Protein AF-A0A533ZA35-F1 (afdb_monomer_lite)

Foldseek 3Di:
DDDDQKDKDFPDDDDPVLVVQLVVQLVVCLVVQAFNLVSNVRSLVSRPDPNRSVRIDMGHDSRDRDD

Radius of gyration: 11.74 Å; chains: 1; bounding box: 29×24×33 Å

pLDDT: mean 93.66, std 7.26, range [48.12, 98.62]

Sequence (67 aa):
QGGAVAVWASSSLSEAAEQVDMNRKLLQGLSARLTLGEAVAQAKTVARDPNVRRTWILFGDPTTRLK

Secondary structure (DSSP, 8-state):
----SEEEEESS---HHHHHHHHHHHHHHHHTT--HHHHHHHHHTT-SSHHHHHHEEEEE-TT----

Structure (mmCIF, N/CA/C/O backbone):
data_AF-A0A533ZA35-F1
#
_entry.id   AF-A0A533ZA35-F1
#
loop_
_atom_site.group_PDB
_atom_site.id
_atom_site.type_symbol
_atom_site.label_atom_id
_atom_site.label_alt_id
_atom_site.label_comp_id
_atom_site.label_asym_id
_atom_site.label_entity_id
_atom_site.label_seq_id
_atom_site.pdbx_PDB_ins_code
_atom_site.Cartn_x
_atom_site.Cartn_y
_atom_site.Cartn_z
_atom_site.occupancy
_atom_site.B_iso_or_equiv
_atom_site.auth_seq_id
_atom_site.auth_comp_id
_atom_site.auth_asym_id
_atom_site.auth_atom_id
_atom_site.pdbx_PDB_model_num
ATOM 1 N N . GLN A 1 1 ? 2.151 14.886 20.500 1.00 48.12 1 GLN A N 1
ATOM 2 C CA . GLN A 1 1 ? 1.887 13.628 19.770 1.00 48.12 1 GLN A CA 1
ATOM 3 C C . GLN A 1 1 ? 1.937 13.946 18.284 1.00 48.12 1 GLN A C 1
ATOM 5 O O . GLN A 1 1 ? 1.379 14.962 17.893 1.00 48.12 1 GLN A O 1
ATOM 10 N N . GLY A 1 2 ? 2.657 13.157 17.492 1.00 82.56 2 GLY A N 1
ATOM 11 C CA . GLY A 1 2 ? 2.870 13.395 16.064 1.00 82.56 2 GLY A CA 1
ATOM 12 C C . GLY A 1 2 ? 3.524 12.170 15.428 1.00 82.56 2 GLY A C 1
ATOM 13 O O . GLY A 1 2 ? 4.163 11.393 16.133 1.00 82.56 2 GLY A O 1
ATOM 14 N N . GLY A 1 3 ? 3.315 11.972 14.129 1.00 88.38 3 GLY A N 1
ATOM 15 C CA . GLY A 1 3 ? 3.795 10.800 13.396 1.00 88.38 3 GLY A CA 1
ATOM 16 C C . GLY A 1 3 ? 2.790 10.326 12.349 1.00 88.38 3 GLY A C 1
ATOM 17 O O . GLY A 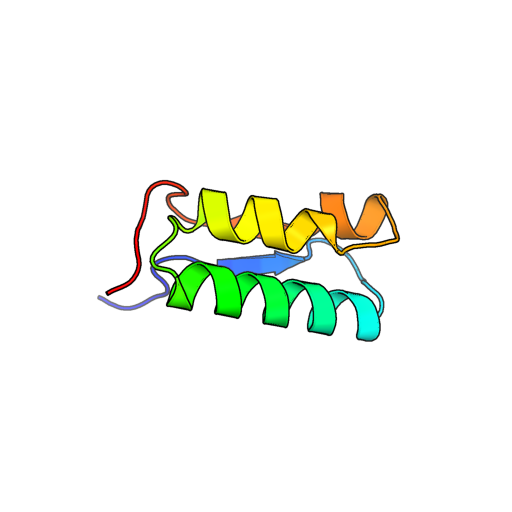1 3 ? 1.717 10.909 12.195 1.00 88.38 3 GLY A O 1
ATOM 18 N N . ALA A 1 4 ? 3.149 9.270 11.622 1.00 90.75 4 ALA A N 1
ATOM 19 C CA . ALA A 1 4 ? 2.275 8.638 10.641 1.00 90.75 4 ALA A CA 1
ATOM 20 C C . ALA A 1 4 ? 1.457 7.508 11.286 1.00 90.75 4 ALA A C 1
ATOM 22 O O . ALA A 1 4 ? 1.993 6.721 12.063 1.00 90.75 4 ALA A O 1
ATOM 23 N N . VAL A 1 5 ? 0.172 7.400 10.929 1.00 93.25 5 VAL A N 1
ATOM 24 C CA . VAL A 1 5 ? -0.688 6.261 11.320 1.00 93.25 5 VAL A CA 1
ATOM 25 C C . VAL A 1 5 ? -0.340 4.983 10.551 1.00 93.25 5 VAL A C 1
ATOM 27 O O . VAL A 1 5 ? -0.602 3.882 11.027 1.00 93.25 5 VAL A O 1
ATOM 30 N N . ALA A 1 6 ? 0.255 5.139 9.364 1.00 96.44 6 ALA A N 1
ATOM 31 C CA . ALA A 1 6 ? 0.831 4.071 8.564 1.00 96.44 6 ALA A CA 1
ATOM 32 C C . ALA A 1 6 ? 1.851 4.626 7.551 1.00 96.44 6 ALA A C 1
ATOM 34 O O . ALA A 1 6 ? 1.778 5.797 7.173 1.00 96.44 6 ALA A O 1
ATOM 35 N N . VAL A 1 7 ? 2.773 3.782 7.086 1.00 96.62 7 VAL A N 1
ATOM 36 C CA . VAL A 1 7 ? 3.789 4.091 6.068 1.00 96.62 7 VAL A CA 1
ATOM 37 C C . VAL A 1 7 ? 3.830 2.971 5.029 1.00 96.62 7 VAL A C 1
ATOM 39 O O . VAL A 1 7 ? 3.860 1.794 5.373 1.00 96.62 7 VAL A O 1
ATOM 42 N N . TRP A 1 8 ? 3.855 3.345 3.752 1.00 96.69 8 TRP A N 1
ATOM 43 C CA . TRP A 1 8 ? 4.027 2.446 2.611 1.00 96.69 8 TRP A CA 1
ATOM 44 C C . TRP A 1 8 ? 5.406 2.700 1.999 1.00 96.69 8 TRP A C 1
ATOM 46 O O . TRP A 1 8 ? 5.648 3.786 1.473 1.00 96.69 8 TRP A O 1
ATOM 56 N N . ALA A 1 9 ? 6.328 1.746 2.132 1.00 95.62 9 ALA A N 1
ATOM 57 C CA . ALA A 1 9 ? 7.734 1.960 1.785 1.00 95.62 9 ALA A CA 1
ATOM 58 C C . ALA A 1 9 ? 8.418 0.687 1.281 1.00 95.62 9 ALA A C 1
ATOM 60 O O . ALA A 1 9 ? 8.039 -0.420 1.652 1.00 95.62 9 ALA A O 1
ATOM 61 N N . SER A 1 10 ? 9.457 0.850 0.464 1.00 94.81 10 SER A N 1
ATOM 62 C CA . SER A 1 10 ? 10.298 -0.252 -0.009 1.00 94.81 10 SER A CA 1
ATOM 63 C C . SER A 1 10 ? 11.485 -0.502 0.923 1.00 94.81 10 SER A C 1
ATOM 65 O O . SER A 1 10 ? 12.103 0.446 1.406 1.00 94.81 10 SER A O 1
ATOM 67 N N . SER A 1 11 ? 11.847 -1.770 1.125 1.00 94.19 11 SER A N 1
ATOM 68 C CA . SER A 1 11 ? 13.105 -2.187 1.760 1.00 94.19 11 SER A CA 1
ATOM 69 C C . SER A 1 11 ? 14.271 -2.353 0.775 1.00 94.19 11 SER A C 1
ATOM 71 O O . SER A 1 11 ? 15.397 -2.602 1.202 1.00 94.19 11 SER A O 1
ATOM 73 N N . SER A 1 12 ? 14.028 -2.212 -0.534 1.00 91.50 12 SER A N 1
ATOM 74 C CA . SER A 1 12 ? 15.051 -2.279 -1.588 1.00 91.50 12 SER A CA 1
ATOM 75 C C . SER A 1 12 ? 14.945 -1.125 -2.585 1.00 91.50 12 SER A C 1
ATOM 77 O O . SER A 1 12 ? 13.935 -0.419 -2.651 1.00 91.50 12 SER A O 1
ATOM 79 N N . LEU A 1 13 ? 15.958 -0.988 -3.443 1.00 86.75 13 LEU A N 1
ATOM 80 C CA . LEU A 1 13 ? 15.797 -0.252 -4.696 1.00 86.75 13 LEU A CA 1
ATOM 81 C C . LEU A 1 13 ? 14.714 -0.923 -5.554 1.00 86.75 13 LEU A C 1
ATOM 83 O O . LEU A 1 13 ? 14.598 -2.150 -5.582 1.00 86.75 13 LEU A O 1
ATOM 87 N N . SER A 1 14 ? 13.896 -0.102 -6.206 1.00 82.56 14 SER A N 1
ATOM 88 C CA . SER A 1 14 ? 12.869 -0.535 -7.156 1.00 82.56 14 SER A CA 1
ATOM 89 C C . SER A 1 14 ? 12.789 0.461 -8.308 1.00 82.56 14 SER A C 1
ATOM 91 O O . SER A 1 14 ? 13.024 1.654 -8.110 1.00 82.56 14 SER A O 1
ATOM 93 N N . GLU A 1 15 ? 12.456 -0.024 -9.501 1.00 83.50 15 GLU A N 1
ATOM 94 C CA . GLU A 1 15 ? 12.302 0.802 -10.700 1.00 83.50 15 GLU A CA 1
ATOM 95 C C . GLU A 1 15 ? 11.170 1.819 -10.537 1.00 83.50 15 GLU A C 1
ATOM 97 O O . GLU A 1 15 ? 10.064 1.463 -10.125 1.00 83.50 15 GLU A O 1
ATOM 102 N N . ALA A 1 16 ? 11.418 3.081 -10.902 1.00 83.88 16 ALA A N 1
ATOM 103 C CA . ALA A 1 16 ? 10.483 4.184 -10.659 1.00 83.88 16 ALA A CA 1
ATOM 104 C C . ALA A 1 16 ? 9.084 3.932 -11.254 1.00 83.88 16 ALA A C 1
ATOM 106 O O . ALA A 1 16 ? 8.077 4.247 -10.620 1.00 83.88 16 ALA A O 1
ATOM 107 N N . ALA A 1 17 ? 9.009 3.324 -12.443 1.00 85.31 17 ALA A N 1
ATOM 108 C CA . ALA A 1 17 ? 7.744 3.052 -13.123 1.00 85.31 17 ALA A CA 1
ATOM 109 C C . ALA A 1 17 ? 6.810 2.147 -12.299 1.00 85.31 17 ALA A C 1
ATOM 111 O O . ALA A 1 17 ? 5.621 2.436 -12.178 1.00 85.31 17 ALA A O 1
ATOM 112 N N . GLU A 1 18 ? 7.340 1.090 -11.677 1.00 85.69 18 GLU A N 1
ATOM 113 C CA . GLU A 1 18 ? 6.525 0.164 -10.882 1.00 85.69 18 GLU A CA 1
ATOM 114 C C . GLU A 1 18 ? 6.037 0.794 -9.574 1.00 85.69 18 GLU A C 1
ATOM 116 O O . GLU A 1 18 ? 4.914 0.525 -9.140 1.00 85.69 18 GLU A O 1
ATOM 121 N N . GLN A 1 19 ? 6.841 1.678 -8.971 1.00 90.00 19 GLN A N 1
ATOM 122 C CA . GLN A 1 19 ? 6.432 2.426 -7.779 1.00 90.00 19 GLN A CA 1
ATOM 123 C C . GLN A 1 19 ? 5.207 3.294 -8.077 1.00 90.00 19 GLN A C 1
ATOM 125 O O . GLN A 1 19 ? 4.253 3.332 -7.298 1.00 90.00 19 GLN A O 1
ATOM 130 N N . VAL A 1 20 ? 5.219 3.980 -9.223 1.00 94.25 20 VAL A N 1
ATOM 131 C CA .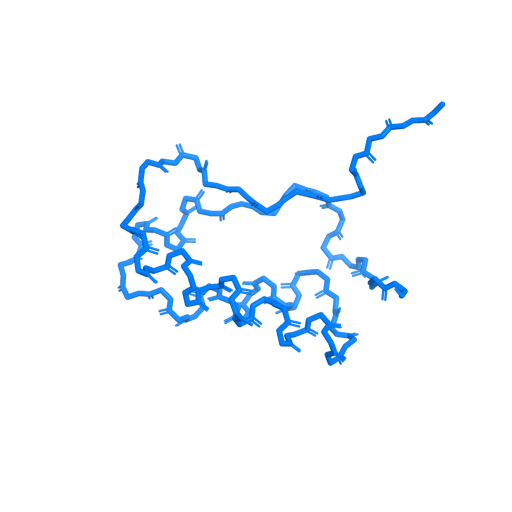 VAL A 1 20 ? 4.127 4.863 -9.634 1.00 94.25 20 VAL A CA 1
ATOM 132 C C . VAL A 1 20 ? 2.836 4.068 -9.849 1.00 94.25 20 VAL A C 1
ATOM 134 O O . VAL A 1 20 ? 1.781 4.488 -9.368 1.00 94.25 20 VAL A O 1
ATOM 137 N N . ASP A 1 21 ? 2.903 2.919 -10.521 1.00 95.00 21 ASP A N 1
ATOM 138 C CA . ASP A 1 21 ? 1.724 2.087 -10.784 1.00 95.00 21 ASP A CA 1
ATOM 139 C C . ASP A 1 21 ? 1.119 1.526 -9.486 1.00 95.00 21 ASP A C 1
ATOM 141 O O . ASP A 1 21 ? -0.095 1.634 -9.270 1.00 95.00 21 ASP A O 1
ATOM 145 N N . MET A 1 22 ? 1.957 1.019 -8.572 1.00 96.38 22 MET A N 1
ATOM 146 C CA . MET A 1 22 ? 1.505 0.560 -7.253 1.00 96.38 22 MET A CA 1
ATOM 147 C C . MET A 1 22 ? 0.883 1.695 -6.436 1.00 96.38 22 MET A C 1
ATOM 149 O O . MET A 1 22 ? -0.190 1.517 -5.860 1.00 96.38 22 MET A O 1
ATOM 153 N N . ASN A 1 23 ? 1.505 2.876 -6.413 1.00 96.50 23 ASN A N 1
ATOM 154 C CA . ASN A 1 23 ? 0.995 4.019 -5.655 1.00 96.50 23 ASN A CA 1
ATOM 155 C C . ASN A 1 23 ? -0.353 4.509 -6.197 1.00 96.50 23 ASN A C 1
ATOM 157 O O . ASN A 1 23 ? -1.264 4.785 -5.415 1.00 96.50 23 ASN A O 1
ATOM 161 N N . ARG A 1 24 ? -0.535 4.558 -7.524 1.00 97.69 24 ARG A N 1
ATOM 162 C CA . ARG A 1 24 ? -1.841 4.883 -8.122 1.00 97.69 24 ARG A CA 1
ATOM 163 C C . ARG A 1 24 ? -2.907 3.872 -7.717 1.00 97.69 24 ARG A C 1
ATOM 165 O O . ARG A 1 24 ? -4.005 4.274 -7.332 1.00 97.69 24 ARG A O 1
ATOM 172 N N . LYS A 1 25 ? -2.593 2.575 -7.773 1.00 98.06 25 LYS A N 1
ATOM 173 C CA . LYS A 1 25 ? -3.540 1.521 -7.395 1.00 98.06 25 LYS A CA 1
ATOM 174 C C . LYS A 1 25 ? -3.879 1.559 -5.901 1.00 98.06 25 LYS A C 1
ATOM 176 O O . LYS A 1 25 ? -5.044 1.383 -5.548 1.00 98.06 25 LYS A O 1
ATOM 181 N N . LEU A 1 26 ? -2.898 1.856 -5.045 1.00 98.00 26 LEU A N 1
ATOM 182 C CA . LEU A 1 26 ? -3.110 2.079 -3.615 1.00 98.00 26 LEU A CA 1
ATOM 183 C C . LEU A 1 26 ? -4.097 3.228 -3.390 1.00 98.00 26 LEU A C 1
ATOM 185 O O . LEU A 1 26 ? -5.110 3.032 -2.725 1.00 98.00 26 LEU A O 1
ATOM 189 N N . LEU A 1 27 ? -3.847 4.397 -3.991 1.00 97.62 27 LEU A N 1
ATOM 190 C CA . LEU A 1 27 ? -4.719 5.568 -3.854 1.00 97.62 27 LEU A CA 1
ATOM 191 C C . LEU A 1 27 ? -6.151 5.283 -4.327 1.00 97.62 27 LEU A C 1
ATOM 193 O O . LEU A 1 27 ? -7.091 5.660 -3.636 1.00 97.62 27 LEU A O 1
ATOM 197 N N . GLN A 1 28 ? -6.332 4.552 -5.434 1.00 98.12 28 GLN A N 1
ATOM 198 C CA . GLN A 1 28 ? -7.660 4.110 -5.886 1.00 98.12 28 GLN A CA 1
ATOM 199 C C . GLN A 1 28 ? -8.378 3.253 -4.831 1.00 98.12 28 GLN A C 1
ATOM 201 O O . GLN A 1 28 ? -9.562 3.466 -4.569 1.00 98.12 28 GLN A O 1
ATOM 206 N N . GLY A 1 29 ? -7.672 2.303 -4.210 1.00 97.94 29 GLY A N 1
ATOM 207 C CA . GLY A 1 29 ? -8.227 1.465 -3.145 1.00 97.94 29 GLY A CA 1
ATOM 208 C C . GLY A 1 29 ? -8.617 2.268 -1.902 1.00 97.94 29 GLY A C 1
ATOM 209 O O . GLY A 1 29 ? -9.698 2.067 -1.349 1.00 97.94 29 GLY A O 1
ATOM 210 N N . LEU A 1 30 ? -7.780 3.229 -1.502 1.00 97.19 30 LEU A N 1
ATOM 211 C CA . LEU A 1 30 ? -8.070 4.124 -0.379 1.00 97.19 30 LEU A CA 1
ATOM 212 C C . LEU A 1 30 ? -9.285 5.018 -0.668 1.00 97.19 30 LEU A C 1
ATOM 214 O O . LEU A 1 30 ? -10.164 5.145 0.183 1.00 97.19 30 LEU A O 1
ATOM 218 N N . SER A 1 31 ? -9.396 5.570 -1.881 1.00 97.25 31 SER A N 1
ATOM 219 C CA . SER A 1 31 ? -10.579 6.331 -2.311 1.00 97.25 31 SER A CA 1
ATOM 220 C C . SER A 1 31 ? -11.855 5.481 -2.324 1.00 97.25 31 SER A C 1
ATOM 222 O O . SER A 1 31 ? -12.935 5.993 -2.037 1.00 97.25 31 SER A O 1
ATOM 224 N N . ALA A 1 32 ? -11.739 4.177 -2.588 1.00 97.31 32 ALA A N 1
ATOM 225 C CA . ALA A 1 32 ? -12.837 3.213 -2.496 1.00 97.31 32 ALA A CA 1
ATOM 226 C C . ALA A 1 32 ? -13.136 2.742 -1.054 1.00 97.31 32 ALA A C 1
ATOM 228 O O . ALA A 1 32 ? -13.921 1.815 -0.863 1.00 97.31 32 ALA A O 1
ATOM 229 N N . ARG A 1 33 ? -12.533 3.375 -0.035 1.00 96.62 33 ARG A N 1
ATOM 230 C CA . ARG A 1 33 ? -12.700 3.067 1.398 1.00 96.62 33 ARG A CA 1
ATOM 231 C C . ARG A 1 33 ? -12.296 1.648 1.803 1.00 96.62 33 ARG A C 1
ATOM 233 O O . ARG A 1 33 ? -12.776 1.140 2.821 1.00 96.62 33 ARG A O 1
ATOM 240 N N . LEU A 1 34 ? -11.402 1.012 1.049 1.00 98.38 34 LEU A N 1
ATOM 241 C CA . LEU A 1 34 ? -10.777 -0.242 1.464 1.00 98.38 34 LEU A CA 1
ATOM 242 C C . LEU A 1 34 ? -9.950 -0.042 2.744 1.00 98.38 34 LEU A C 1
ATOM 244 O O . LEU A 1 34 ? -9.536 1.077 3.065 1.00 98.38 34 LEU A O 1
ATOM 248 N N . THR A 1 35 ? -9.706 -1.121 3.487 1.00 98.50 35 THR A N 1
ATOM 249 C CA . THR A 1 35 ? -8.689 -1.085 4.542 1.00 98.50 35 THR A CA 1
ATOM 250 C C . THR A 1 35 ? -7.309 -0.862 3.921 1.00 98.50 35 THR A C 1
ATOM 252 O O . THR A 1 35 ? -7.089 -1.141 2.737 1.00 98.50 35 THR A O 1
ATOM 255 N N . LEU A 1 36 ? -6.347 -0.387 4.715 1.00 98.19 36 LEU A N 1
ATOM 256 C CA . LEU A 1 36 ? -4.961 -0.247 4.269 1.00 98.19 36 LEU A CA 1
ATOM 257 C C . LEU A 1 36 ? -4.417 -1.572 3.716 1.00 98.19 36 LEU A C 1
ATOM 259 O O . LEU A 1 36 ? -3.768 -1.580 2.673 1.00 98.19 36 LEU A O 1
ATOM 263 N N . GLY A 1 37 ? -4.716 -2.693 4.379 1.00 98.38 37 GLY A N 1
ATOM 264 C CA . GLY A 1 37 ? -4.296 -4.027 3.955 1.00 98.38 37 GLY A CA 1
ATOM 265 C C . GLY A 1 37 ? -4.931 -4.461 2.635 1.00 98.38 37 GLY A C 1
ATOM 266 O O . GLY A 1 37 ? -4.222 -4.941 1.752 1.00 98.38 37 GLY A O 1
ATOM 267 N N . GLU A 1 38 ? -6.239 -4.244 2.466 1.00 98.62 38 GLU A N 1
ATOM 268 C CA . GLU A 1 38 ? -6.957 -4.525 1.214 1.00 98.62 38 GLU A CA 1
ATOM 269 C C . GLU A 1 38 ? -6.380 -3.702 0.049 1.00 98.62 38 GLU A C 1
ATOM 271 O O . GLU A 1 38 ? -6.073 -4.248 -1.015 1.00 98.62 38 GLU A O 1
ATOM 276 N N . ALA A 1 39 ? -6.177 -2.398 0.257 1.00 98.50 39 ALA A N 1
ATOM 277 C CA . ALA A 1 39 ? -5.647 -1.498 -0.762 1.00 98.50 39 ALA A CA 1
ATOM 278 C C . ALA A 1 39 ? -4.189 -1.832 -1.129 1.00 98.50 39 ALA A C 1
ATOM 280 O O . ALA A 1 39 ? -3.844 -1.853 -2.310 1.00 98.50 39 ALA A O 1
ATOM 281 N N . VAL A 1 40 ? -3.344 -2.164 -0.145 1.00 98.00 40 VAL A N 1
ATOM 282 C CA . VAL A 1 40 ? -1.955 -2.602 -0.372 1.00 98.00 40 VAL A CA 1
ATOM 283 C C . VAL A 1 40 ? -1.898 -3.944 -1.096 1.00 98.00 40 VAL A C 1
ATOM 285 O O . VAL A 1 40 ? -1.090 -4.106 -2.012 1.00 98.00 40 VAL A O 1
ATOM 288 N N . ALA A 1 41 ? -2.754 -4.902 -0.731 1.00 97.94 41 ALA A N 1
ATOM 289 C CA . ALA A 1 41 ? -2.821 -6.189 -1.414 1.00 97.94 41 ALA A CA 1
ATOM 290 C C . ALA A 1 41 ? -3.152 -6.004 -2.901 1.00 97.94 41 ALA A C 1
ATOM 292 O O . ALA A 1 41 ? -2.467 -6.578 -3.746 1.00 97.94 41 ALA A O 1
ATOM 293 N N . GLN A 1 42 ? -4.123 -5.144 -3.228 1.00 98.25 42 GLN A N 1
ATOM 294 C CA . GLN A 1 42 ? -4.444 -4.801 -4.616 1.00 98.25 42 GLN A CA 1
ATOM 295 C C . GLN A 1 42 ? -3.347 -3.983 -5.306 1.00 98.25 42 GLN A C 1
ATOM 297 O O . GLN A 1 42 ? -3.096 -4.177 -6.490 1.00 98.25 42 GLN A O 1
ATOM 302 N N . ALA A 1 43 ? -2.678 -3.070 -4.601 1.00 97.94 43 ALA A N 1
ATOM 303 C CA . ALA A 1 43 ? -1.563 -2.314 -5.164 1.00 97.94 43 ALA A CA 1
ATOM 304 C C . ALA A 1 43 ? -0.435 -3.251 -5.599 1.00 97.94 43 ALA A C 1
ATOM 306 O O . ALA A 1 43 ? 0.049 -3.171 -6.722 1.00 97.94 43 ALA A O 1
ATOM 307 N N . LYS A 1 44 ? -0.083 -4.219 -4.754 1.00 96.62 44 LYS A N 1
ATOM 308 C CA . LYS A 1 44 ? 0.971 -5.196 -5.031 1.00 96.62 44 LYS A CA 1
ATOM 309 C C . LYS A 1 44 ? 0.709 -6.089 -6.245 1.00 96.62 44 LYS A C 1
ATOM 311 O O . LYS A 1 44 ? 1.668 -6.648 -6.771 1.00 96.62 44 LYS A O 1
ATOM 316 N N . THR A 1 45 ? -0.533 -6.247 -6.711 1.00 96.38 45 THR A N 1
ATOM 317 C CA . THR A 1 45 ? -0.823 -7.097 -7.883 1.00 96.38 45 THR A CA 1
ATOM 318 C C . THR A 1 45 ? -0.385 -6.470 -9.204 1.00 96.38 45 THR A C 1
ATOM 320 O O . THR A 1 45 ? -0.299 -7.192 -10.191 1.00 96.38 45 THR A O 1
ATOM 323 N N . VAL A 1 46 ? -0.130 -5.156 -9.247 1.00 95.75 46 VAL A N 1
ATOM 324 C CA . VAL A 1 46 ? 0.285 -4.461 -10.484 1.00 95.75 46 VAL A CA 1
ATOM 325 C C . VAL A 1 46 ? 1.804 -4.444 -10.683 1.00 95.75 46 VAL A C 1
ATOM 327 O O . VAL A 1 46 ? 2.270 -4.103 -11.766 1.00 95.75 46 VAL A O 1
ATOM 330 N N . ALA A 1 47 ? 2.578 -4.825 -9.661 1.00 93.06 47 ALA A N 1
ATOM 331 C CA . ALA A 1 47 ? 4.024 -4.988 -9.780 1.00 93.06 47 ALA A CA 1
ATOM 332 C C . ALA A 1 47 ? 4.347 -6.151 -10.730 1.00 93.06 47 ALA A C 1
ATOM 334 O O . ALA A 1 47 ? 3.840 -7.264 -10.542 1.00 93.06 47 ALA A O 1
ATOM 335 N N . ARG A 1 48 ? 5.194 -5.902 -11.735 1.00 92.44 48 ARG A N 1
ATOM 336 C CA . ARG A 1 48 ? 5.585 -6.919 -12.720 1.00 92.44 48 ARG A CA 1
ATOM 337 C C . ARG A 1 48 ? 6.747 -7.741 -12.181 1.00 92.44 48 ARG A C 1
ATOM 339 O O . ARG A 1 48 ? 6.712 -8.965 -12.303 1.00 92.44 48 ARG A O 1
ATOM 346 N N . ASP A 1 49 ? 7.715 -7.102 -11.520 1.00 91.19 49 ASP A N 1
ATOM 347 C CA . ASP A 1 49 ? 8.790 -7.799 -10.814 1.00 91.19 49 ASP A CA 1
ATOM 348 C C . ASP A 1 49 ? 8.300 -8.373 -9.459 1.00 91.19 49 ASP A C 1
ATOM 350 O O . ASP A 1 49 ? 7.894 -7.634 -8.548 1.00 91.19 49 ASP A O 1
ATOM 354 N N . PRO A 1 50 ? 8.358 -9.706 -9.257 1.00 90.38 50 PRO A N 1
ATOM 355 C CA . PRO A 1 50 ? 8.055 -10.324 -7.971 1.00 90.38 50 PRO A CA 1
ATOM 356 C C . PRO A 1 50 ? 8.912 -9.825 -6.801 1.00 90.38 50 PRO A C 1
ATOM 358 O O . PRO A 1 50 ? 8.445 -9.893 -5.6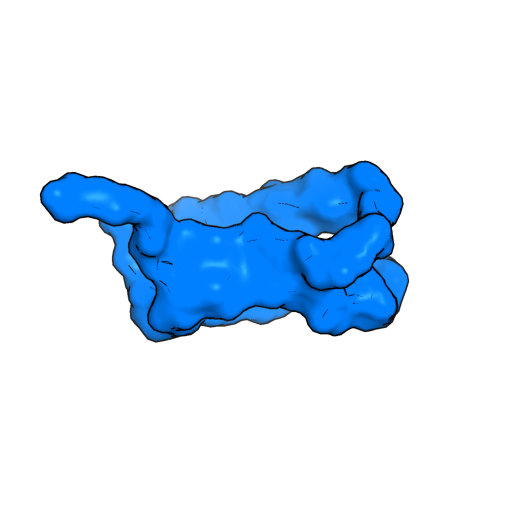63 1.00 90.38 50 PRO A O 1
ATOM 361 N N . ASN A 1 51 ? 10.136 -9.359 -7.043 1.00 91.00 51 ASN A N 1
ATOM 362 C CA . ASN A 1 51 ? 11.022 -8.834 -6.007 1.00 91.00 51 ASN A CA 1
ATOM 363 C C . ASN A 1 51 ? 10.531 -7.479 -5.501 1.00 91.00 51 ASN A C 1
ATOM 365 O O . ASN A 1 51 ? 10.388 -7.319 -4.291 1.00 91.00 51 ASN A O 1
ATOM 369 N N . VAL A 1 52 ? 10.145 -6.569 -6.401 1.00 91.12 52 VAL A N 1
ATOM 370 C CA . VAL A 1 52 ? 9.541 -5.278 -6.035 1.00 91.12 52 VAL A CA 1
ATOM 371 C C . VAL A 1 52 ? 8.285 -5.493 -5.188 1.00 91.12 52 VAL A C 1
ATOM 373 O O . VAL A 1 52 ? 8.147 -4.943 -4.099 1.00 91.12 52 VAL A O 1
ATOM 376 N N . ARG A 1 53 ? 7.399 -6.405 -5.592 1.00 93.31 53 ARG A N 1
ATOM 377 C CA . ARG A 1 53 ? 6.212 -6.759 -4.792 1.00 93.31 53 ARG A CA 1
ATOM 378 C C . ARG A 1 53 ? 6.535 -7.220 -3.360 1.00 93.31 53 ARG A C 1
ATOM 380 O O . ARG A 1 53 ? 5.747 -6.972 -2.437 1.00 93.31 53 ARG A O 1
ATOM 387 N N . ARG A 1 54 ? 7.641 -7.948 -3.175 1.00 94.12 54 ARG A N 1
ATOM 388 C CA . ARG A 1 54 ? 8.062 -8.492 -1.872 1.00 94.12 54 ARG A CA 1
ATOM 389 C C . ARG A 1 54 ? 8.720 -7.441 -0.987 1.00 94.12 54 ARG A C 1
ATOM 391 O O . ARG A 1 54 ? 8.576 -7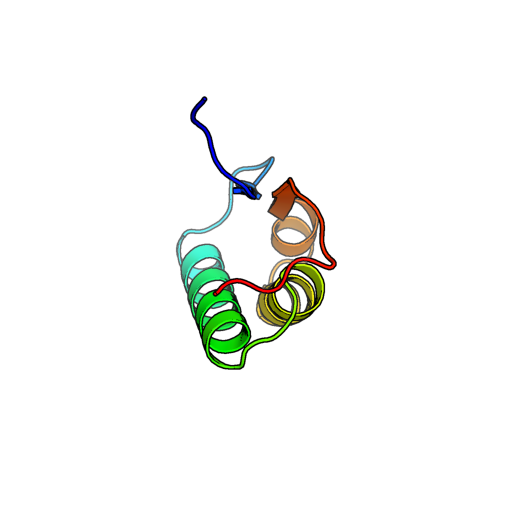.535 0.228 1.00 94.12 54 ARG A O 1
ATOM 398 N N . THR A 1 55 ? 9.409 -6.464 -1.571 1.00 94.62 55 THR A N 1
ATOM 399 C CA . THR A 1 55 ? 10.170 -5.464 -0.811 1.00 94.62 55 THR A CA 1
ATOM 400 C C . THR A 1 55 ? 9.338 -4.273 -0.361 1.00 94.62 55 THR A C 1
ATOM 402 O O . THR A 1 55 ? 9.717 -3.596 0.589 1.00 94.62 55 THR A O 1
ATOM 405 N N . TRP A 1 56 ? 8.173 -4.040 -0.964 1.00 96.50 56 TRP A N 1
ATOM 406 C CA . TRP A 1 56 ? 7.252 -3.015 -0.485 1.00 96.50 56 TRP A CA 1
ATOM 4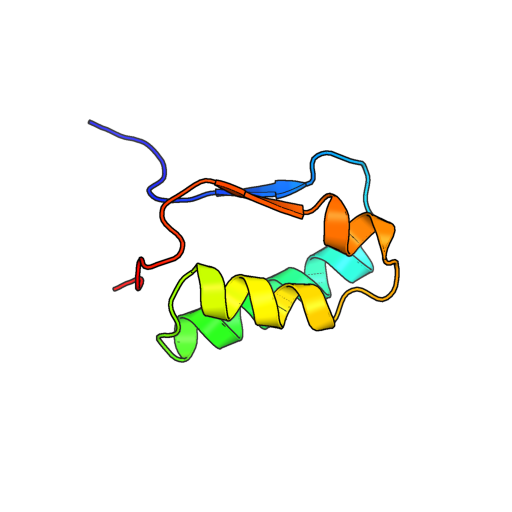07 C C . TRP A 1 56 ? 6.453 -3.476 0.739 1.00 96.50 56 TRP A C 1
ATOM 409 O O . TRP A 1 56 ? 5.828 -4.538 0.736 1.00 96.50 56 TRP A O 1
ATOM 419 N N . ILE A 1 57 ? 6.457 -2.678 1.799 1.00 97.25 57 ILE A N 1
ATOM 420 C CA . ILE A 1 57 ? 5.963 -3.024 3.132 1.00 97.25 57 ILE A CA 1
ATOM 421 C C . ILE A 1 57 ? 4.976 -1.953 3.597 1.00 97.25 57 ILE A C 1
ATOM 423 O O . ILE A 1 57 ? 5.217 -0.753 3.455 1.00 97.25 57 ILE A O 1
ATOM 427 N N . LEU A 1 58 ? 3.860 -2.408 4.170 1.00 98.06 58 LEU A N 1
ATOM 428 C CA . LEU A 1 58 ? 2.957 -1.574 4.954 1.00 98.06 58 LEU A CA 1
ATOM 429 C C . LEU A 1 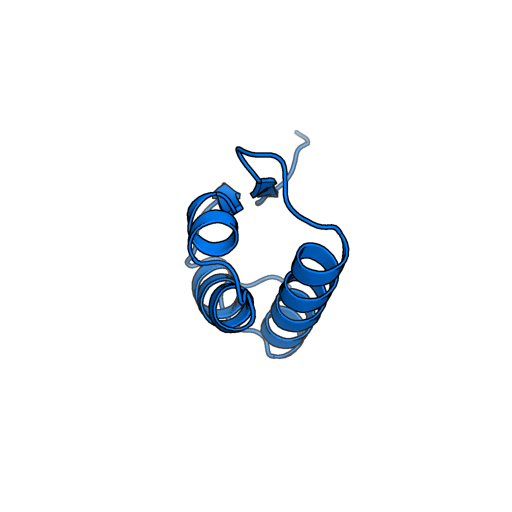58 ? 3.389 -1.641 6.421 1.00 98.06 58 LEU A C 1
ATOM 431 O O . LEU A 1 58 ? 3.312 -2.701 7.037 1.00 98.06 58 LEU A O 1
ATOM 435 N N . PHE A 1 59 ? 3.807 -0.510 6.977 1.00 97.81 59 PHE A N 1
ATOM 436 C CA . PHE A 1 59 ? 4.009 -0.325 8.410 1.00 97.81 59 PHE A CA 1
ATOM 437 C C . PHE A 1 59 ? 2.769 0.355 8.989 1.00 97.81 59 PHE A C 1
ATOM 439 O O . PHE A 1 59 ? 2.461 1.475 8.599 1.00 97.81 59 PHE A O 1
ATOM 446 N N . GLY A 1 60 ? 2.046 -0.307 9.889 1.00 95.94 60 GLY A N 1
ATOM 447 C CA . GLY A 1 60 ? 0.781 0.179 10.453 1.00 95.94 60 GLY A CA 1
ATOM 448 C C . GLY A 1 60 ? -0.235 -0.953 10.600 1.00 95.94 60 GLY A C 1
ATOM 449 O O . GLY A 1 60 ? 0.067 -2.103 10.286 1.00 95.94 60 GLY A O 1
ATOM 450 N N . ASP A 1 61 ? -1.439 -0.636 11.073 1.00 97.50 61 ASP A N 1
ATOM 451 C CA . ASP A 1 61 ? -2.514 -1.623 11.214 1.00 97.50 61 ASP A CA 1
ATOM 452 C C . ASP A 1 61 ? -3.232 -1.840 9.861 1.00 97.50 61 ASP A C 1
ATOM 454 O O . ASP A 1 61 ? -3.901 -0.918 9.374 1.00 97.50 61 ASP A O 1
ATOM 458 N N . PRO A 1 62 ? -3.143 -3.040 9.246 1.00 98.06 62 PRO A N 1
ATOM 459 C CA . PRO A 1 62 ? -3.763 -3.329 7.952 1.00 98.06 62 PRO A CA 1
ATOM 460 C C . PRO A 1 62 ? -5.296 -3.284 7.980 1.00 98.06 62 PRO A C 1
ATOM 462 O O . PRO A 1 62 ? -5.908 -3.208 6.916 1.00 98.06 62 PRO A O 1
ATOM 465 N N . THR A 1 63 ? -5.927 -3.320 9.154 1.00 98.12 63 THR A N 1
ATOM 466 C CA . THR A 1 63 ? -7.388 -3.238 9.305 1.00 98.12 63 THR A CA 1
ATOM 467 C C . THR A 1 63 ? -7.906 -1.794 9.310 1.00 98.12 63 THR A C 1
ATOM 469 O O . THR A 1 63 ? -9.110 -1.567 9.171 1.00 98.12 63 THR A O 1
ATOM 472 N N . THR A 1 64 ? -7.005 -0.807 9.388 1.00 97.81 64 THR A N 1
ATOM 473 C CA . THR A 1 64 ? -7.344 0.623 9.380 1.00 97.81 64 THR A CA 1
ATOM 474 C C . THR A 1 64 ? -8.062 1.014 8.092 1.00 97.81 64 THR A C 1
ATOM 476 O O . THR A 1 64 ? -7.591 0.707 6.998 1.00 97.81 64 THR A O 1
ATOM 479 N N . ARG A 1 65 ? -9.156 1.775 8.204 1.00 97.38 65 ARG A N 1
ATOM 480 C CA . ARG A 1 65 ? -9.750 2.534 7.091 1.00 97.38 65 ARG A CA 1
ATOM 481 C C . ARG A 1 65 ? -9.446 4.016 7.291 1.00 97.38 65 ARG A C 1
ATOM 483 O O . ARG A 1 65 ? -9.692 4.547 8.374 1.00 97.38 65 ARG A O 1
ATOM 490 N N . LEU A 1 66 ? -8.899 4.671 6.268 1.00 92.38 66 LEU A N 1
ATOM 491 C CA . LEU A 1 66 ? -8.650 6.113 6.317 1.00 92.38 66 LEU A CA 1
ATOM 492 C C . LEU A 1 66 ? -9.978 6.877 6.213 1.00 92.38 66 LEU A C 1
ATOM 494 O O . LEU A 1 66 ? -10.901 6.426 5.531 1.00 92.38 66 LEU A O 1
ATOM 498 N N . LYS A 1 67 ? -10.072 7.994 6.938 1.00 81.00 67 LYS A N 1
ATOM 499 C CA . LYS A 1 67 ? -11.239 8.885 6.935 1.00 81.00 67 LYS A CA 1
ATOM 500 C C . LYS A 1 67 ? -11.155 9.900 5.807 1.00 81.00 67 LYS A C 1
ATOM 502 O O . LYS A 1 67 ? -10.028 10.374 5.552 1.00 81.00 67 LYS A O 1
#